Protein AF-Q9WZ66-F1 (afdb_monomer_lite)

Structure (mmCIF, N/CA/C/O backbone):
data_AF-Q9WZ66-F1
#
_entry.id   AF-Q9WZ66-F1
#
loop_
_atom_site.group_PDB
_atom_site.id
_atom_site.type_symbol
_atom_site.label_atom_id
_atom_site.label_alt_id
_atom_site.label_comp_id
_atom_site.label_asym_id
_atom_site.label_entity_id
_atom_site.label_seq_id
_atom_site.pdbx_PDB_ins_code
_atom_site.Cartn_x
_atom_site.Cartn_y
_atom_site.Cartn_z
_atom_site.occupancy
_atom_site.B_iso_or_equiv
_atom_site.auth_seq_id
_atom_site.auth_comp_id
_atom_site.auth_asym_id
_atom_site.auth_atom_id
_atom_site.pdbx_PDB_model_num
ATOM 1 N N . MET A 1 1 ? -23.294 -14.880 46.997 1.00 70.44 1 MET A N 1
ATOM 2 C CA . MET A 1 1 ? -24.008 -15.067 45.710 1.00 70.44 1 MET A CA 1
ATOM 3 C C . MET A 1 1 ? -24.438 -13.748 45.059 1.00 70.44 1 MET A C 1
ATOM 5 O O . MET A 1 1 ? -23.974 -13.485 43.963 1.00 70.44 1 MET A O 1
ATOM 9 N N . LYS A 1 2 ? -25.201 -12.861 45.722 1.00 85.69 2 LYS A N 1
ATOM 10 C CA . LYS A 1 2 ? -25.641 -11.563 45.144 1.00 85.69 2 LYS A CA 1
ATOM 11 C C . LYS A 1 2 ? -24.511 -10.689 44.562 1.00 85.69 2 LYS A C 1
ATOM 13 O O . LYS A 1 2 ? -24.629 -10.218 43.442 1.00 85.69 2 LYS A O 1
ATOM 18 N N . LYS A 1 3 ? -23.392 -10.526 45.283 1.00 89.31 3 LYS A N 1
ATOM 19 C CA . LYS A 1 3 ? -22.236 -9.738 44.807 1.00 89.31 3 LYS A CA 1
ATOM 20 C C . LYS A 1 3 ? -21.622 -10.298 43.516 1.00 89.31 3 LYS A C 1
ATOM 22 O O . LYS A 1 3 ? -21.247 -9.533 42.644 1.00 89.31 3 LYS A O 1
ATOM 27 N N . LEU A 1 4 ? -21.567 -11.624 43.381 1.00 94.56 4 LEU A N 1
ATOM 28 C CA . LEU A 1 4 ? -20.997 -12.295 42.210 1.00 94.56 4 LEU A CA 1
ATOM 29 C C . LEU A 1 4 ? -21.847 -12.048 40.956 1.00 94.56 4 LEU A C 1
ATOM 31 O O . LEU A 1 4 ? -21.304 -11.729 39.907 1.00 94.56 4 LEU A O 1
ATOM 35 N N . VAL A 1 5 ? -23.176 -12.091 41.096 1.00 95.44 5 VAL A N 1
ATOM 36 C CA . VAL A 1 5 ? -24.112 -11.738 40.014 1.00 95.44 5 VAL A CA 1
ATOM 37 C C . VAL A 1 5 ? -23.939 -10.277 39.592 1.00 95.44 5 VAL A C 1
ATOM 39 O O . VAL A 1 5 ? -23.880 -9.990 38.401 1.00 95.44 5 VAL A O 1
ATOM 42 N N . VAL A 1 6 ? -23.791 -9.362 40.559 1.00 96.12 6 VAL A N 1
ATOM 43 C CA . VAL A 1 6 ? -23.547 -7.938 40.275 1.00 96.12 6 VAL A CA 1
ATOM 44 C C . VAL A 1 6 ? -22.242 -7.745 39.501 1.00 96.12 6 VAL A C 1
ATOM 46 O O . VAL A 1 6 ? -22.250 -7.042 38.498 1.00 96.12 6 VAL A O 1
ATOM 49 N N . TYR A 1 7 ? -21.145 -8.396 39.903 1.00 96.56 7 TYR A N 1
ATOM 50 C CA . TYR A 1 7 ? -19.869 -8.292 39.186 1.00 96.56 7 TYR A CA 1
ATOM 51 C C . TYR A 1 7 ? -19.929 -8.861 37.764 1.00 96.56 7 TYR A C 1
ATOM 53 O O . TYR A 1 7 ? -19.389 -8.236 36.857 1.00 96.56 7 TYR A O 1
ATOM 61 N N . ILE A 1 8 ? -20.611 -9.991 37.540 1.00 97.19 8 ILE A N 1
ATOM 62 C CA . ILE A 1 8 ? -20.800 -10.545 36.186 1.00 97.19 8 ILE A CA 1
ATOM 63 C C . ILE A 1 8 ? -21.556 -9.552 35.299 1.00 97.19 8 ILE A C 1
ATOM 65 O O . ILE A 1 8 ? -21.134 -9.293 34.174 1.00 97.19 8 ILE A O 1
ATOM 69 N N . LEU A 1 9 ? -22.640 -8.963 35.814 1.00 96.75 9 LEU A N 1
ATOM 70 C CA . LEU A 1 9 ? -23.426 -7.975 35.076 1.00 96.75 9 LEU A CA 1
ATOM 71 C C . LEU A 1 9 ? -22.597 -6.722 34.753 1.00 96.75 9 LEU A C 1
ATOM 73 O O . LEU A 1 9 ? -22.691 -6.183 33.653 1.00 96.75 9 LEU A O 1
ATOM 77 N N . LEU A 1 10 ? -21.757 -6.289 35.698 1.00 97.00 10 LEU A N 1
ATOM 78 C CA . LEU A 1 10 ? -20.870 -5.138 35.533 1.00 97.00 10 LEU A CA 1
ATOM 79 C C . LEU A 1 10 ? -19.808 -5.387 34.457 1.00 97.00 10 LEU A C 1
ATOM 81 O O . LEU A 1 10 ? -19.599 -4.535 33.599 1.00 97.00 10 LEU A O 1
ATOM 85 N N . ILE A 1 11 ? -19.166 -6.558 34.479 1.00 96.69 11 ILE A N 1
ATOM 86 C CA . ILE A 1 11 ? -18.166 -6.950 33.477 1.00 96.69 11 ILE A CA 1
ATOM 87 C C . ILE A 1 11 ? -18.824 -7.070 32.102 1.00 96.69 11 ILE A C 1
ATOM 89 O O . ILE A 1 11 ? -18.289 -6.554 31.126 1.00 96.69 11 ILE A O 1
ATOM 93 N N . PHE A 1 12 ? -20.000 -7.695 32.018 1.00 97.44 12 PHE A N 1
ATOM 94 C CA . PHE A 1 12 ? -20.743 -7.802 30.765 1.00 97.44 12 PHE A CA 1
ATOM 95 C C . PHE A 1 12 ? -21.092 -6.420 30.197 1.00 97.44 12 PHE A C 1
ATOM 97 O O . PHE A 1 12 ? -20.804 -6.145 29.034 1.00 97.44 12 PHE A O 1
ATOM 104 N N . GLY A 1 13 ? -21.634 -5.526 31.029 1.00 96.81 13 GLY A N 1
ATOM 105 C CA . GLY A 1 13 ? -21.921 -4.146 30.638 1.00 96.81 13 GLY A CA 1
ATOM 106 C C . GLY A 1 13 ? -20.670 -3.408 30.159 1.00 96.81 13 GLY A C 1
ATOM 107 O O . GLY A 1 13 ? -20.704 -2.760 29.116 1.00 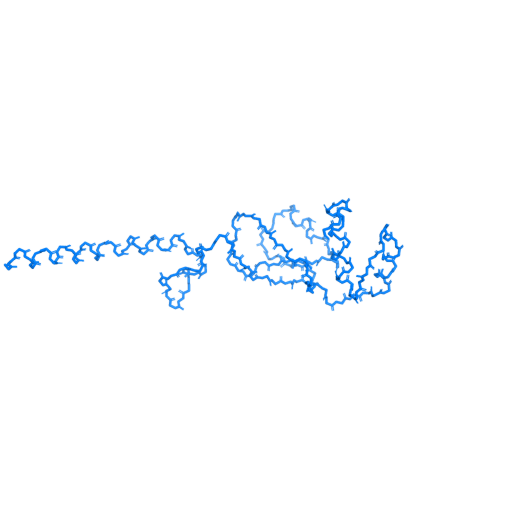96.81 13 GLY A O 1
ATOM 108 N N . ALA A 1 14 ? -19.547 -3.569 30.862 1.00 96.75 14 ALA A N 1
ATOM 109 C CA . ALA A 1 14 ? -18.272 -2.980 30.467 1.00 96.75 14 ALA A CA 1
ATOM 110 C C . ALA A 1 14 ? -17.777 -3.508 29.108 1.00 96.75 14 ALA A C 1
ATOM 112 O O . ALA A 1 14 ? -17.390 -2.714 28.254 1.00 96.75 14 ALA A O 1
ATOM 113 N N . VAL A 1 15 ? -17.835 -4.822 28.864 1.00 96.12 15 VAL A N 1
ATOM 114 C CA . VAL A 1 15 ? -17.433 -5.426 27.579 1.00 96.12 15 VAL A CA 1
ATOM 115 C C . VAL A 1 15 ? -18.315 -4.928 26.433 1.00 96.12 15 VAL A C 1
ATOM 117 O O . VAL A 1 15 ? -17.797 -4.555 25.381 1.00 96.12 15 VAL A O 1
ATOM 120 N N . VAL A 1 16 ? -19.633 -4.856 26.640 1.00 96.38 16 VAL A N 1
ATOM 121 C CA . VAL A 1 16 ? -20.573 -4.328 25.638 1.00 96.38 16 VAL A CA 1
ATOM 122 C C . VAL A 1 16 ? -20.281 -2.858 25.333 1.00 96.38 16 VAL A C 1
ATOM 124 O O . VAL A 1 16 ? -20.266 -2.473 24.164 1.00 96.38 16 VAL A O 1
ATOM 127 N N . MET A 1 17 ? -19.978 -2.046 26.351 1.00 96.38 17 MET A N 1
ATOM 128 C CA . MET A 1 17 ? -19.604 -0.641 26.158 1.00 96.38 17 MET A CA 1
ATOM 129 C C . MET A 1 17 ? -18.248 -0.459 25.466 1.00 96.38 17 MET A C 1
ATOM 131 O O . MET A 1 17 ? -18.071 0.521 24.745 1.00 96.38 17 MET A O 1
ATOM 135 N N . LEU A 1 18 ? -17.305 -1.392 25.629 1.00 96.62 18 LEU A N 1
ATOM 136 C CA . LEU A 1 18 ? -16.026 -1.382 24.908 1.00 96.62 18 LEU A CA 1
ATOM 137 C C . LEU A 1 18 ? -16.157 -1.817 23.443 1.00 96.62 18 LEU A C 1
ATOM 139 O O . LEU A 1 18 ? -15.327 -1.424 22.625 1.00 96.62 18 LEU A O 1
ATOM 143 N N . GLY A 1 19 ? -17.197 -2.577 23.094 1.00 92.38 19 GLY A N 1
ATOM 144 C CA . GLY A 1 19 ? -17.487 -3.024 21.728 1.00 92.38 19 GLY A CA 1
ATOM 145 C C . GLY A 1 19 ? -17.315 -1.944 20.644 1.00 92.38 19 GLY A C 1
ATOM 146 O O . GLY A 1 19 ? -16.511 -2.153 19.731 1.00 92.38 19 GLY A O 1
ATOM 147 N N . PRO A 1 20 ? -17.990 -0.778 20.725 1.00 92.38 20 PRO A N 1
ATOM 148 C CA . PRO A 1 20 ? -17.836 0.295 19.737 1.00 92.38 20 PRO A CA 1
ATOM 149 C C . PRO A 1 20 ? -16.413 0.869 19.662 1.00 92.38 20 PRO A C 1
ATOM 151 O O . PRO A 1 20 ? -15.961 1.214 18.573 1.00 92.38 20 PRO A O 1
ATOM 154 N N . PHE A 1 21 ? -15.675 0.925 20.776 1.00 94.25 21 PHE A N 1
ATOM 155 C CA . PHE A 1 21 ? -14.285 1.399 20.783 1.00 94.25 21 PHE A CA 1
ATOM 156 C C . PHE A 1 21 ? -13.336 0.403 20.117 1.00 94.25 21 PHE A C 1
ATOM 158 O O . PHE A 1 21 ? -12.485 0.797 19.320 1.00 94.25 21 PHE A O 1
ATOM 165 N N . ILE A 1 22 ? -13.507 -0.890 20.402 1.00 91.00 22 ILE A N 1
ATOM 166 C CA . ILE A 1 22 ? -12.740 -1.959 19.754 1.00 91.00 22 ILE A CA 1
ATOM 167 C C . ILE A 1 22 ? -13.023 -1.949 18.250 1.00 91.00 22 ILE A C 1
ATOM 169 O O . ILE A 1 22 ? -12.095 -2.020 17.446 1.00 91.00 22 ILE A O 1
ATOM 173 N N . TRP A 1 23 ? -14.291 -1.792 17.859 1.00 88.62 23 TRP A N 1
ATOM 174 C CA . TRP A 1 23 ? -14.663 -1.663 16.455 1.00 88.62 23 TRP A CA 1
ATOM 175 C C . TRP A 1 23 ? -14.006 -0.445 15.798 1.00 88.62 23 TRP A C 1
ATOM 177 O O . TRP A 1 23 ? -13.391 -0.599 14.744 1.00 88.62 23 TRP A O 1
ATOM 187 N N . MET A 1 24 ? -14.053 0.731 16.437 1.00 91.31 24 MET A N 1
ATOM 188 C CA . MET A 1 24 ? -13.392 1.942 15.936 1.00 91.31 24 MET A CA 1
ATOM 189 C C . MET A 1 24 ? -11.896 1.726 15.700 1.00 91.31 24 MET A C 1
ATOM 191 O O . MET A 1 24 ? -11.397 2.044 14.619 1.00 91.31 24 MET A O 1
ATOM 195 N N . LEU A 1 25 ? -11.197 1.138 16.672 1.00 89.75 25 LEU A N 1
ATOM 196 C CA . LEU A 1 25 ? -9.762 0.877 16.578 1.00 89.75 25 LEU A CA 1
ATOM 197 C C . LEU A 1 25 ? -9.432 -0.114 15.456 1.00 89.75 25 LEU A C 1
ATOM 199 O O . LEU A 1 25 ? -8.476 0.081 14.715 1.00 89.75 25 LEU A O 1
ATOM 203 N N . LEU A 1 26 ? -10.248 -1.151 15.266 1.00 87.00 26 LEU A N 1
ATOM 204 C CA . LEU A 1 26 ? -10.078 -2.074 14.142 1.00 87.00 26 LEU A CA 1
ATOM 205 C C . LEU A 1 26 ? -10.359 -1.394 12.797 1.00 87.00 26 LEU A C 1
ATOM 207 O O . LEU A 1 26 ? -9.663 -1.663 11.821 1.00 87.00 26 LEU A O 1
ATOM 211 N N . THR A 1 27 ? -11.361 -0.515 12.720 1.00 86.94 27 THR A N 1
ATOM 212 C CA . THR A 1 27 ? -11.689 0.205 11.480 1.00 86.94 27 THR A CA 1
ATOM 213 C C . THR A 1 27 ? -10.673 1.276 11.105 1.00 86.94 27 THR A C 1
ATOM 215 O O . THR A 1 27 ? -10.499 1.510 9.915 1.00 86.94 27 THR A O 1
ATOM 218 N N . SER A 1 28 ? -9.948 1.873 12.058 1.00 87.75 28 SER A N 1
ATOM 219 C CA . SER A 1 28 ? -8.908 2.860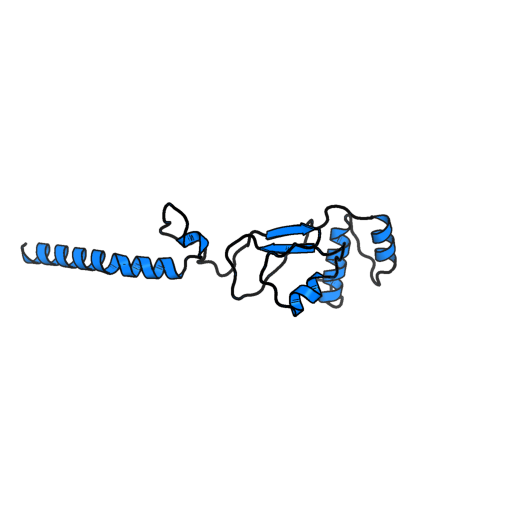 11.731 1.00 87.75 28 SER A CA 1
ATOM 220 C C . SER A 1 28 ? -7.713 2.258 10.989 1.00 87.75 28 SER A C 1
ATOM 222 O O . SER A 1 28 ? -6.988 2.985 10.318 1.00 87.75 28 SER A O 1
ATOM 224 N N . PHE A 1 29 ? -7.509 0.941 11.093 1.00 85.06 29 PHE A N 1
ATOM 225 C CA . PHE A 1 29 ? -6.483 0.207 10.343 1.00 85.06 29 PHE A CA 1
ATOM 226 C C . PHE A 1 29 ? -7.010 -0.441 9.052 1.00 85.06 29 PHE A C 1
ATOM 228 O O . PHE A 1 29 ? -6.247 -1.096 8.341 1.00 85.06 29 PHE A O 1
ATOM 235 N N . LYS A 1 30 ? -8.307 -0.329 8.745 1.00 86.44 30 LYS A N 1
ATOM 236 C CA . LYS A 1 30 ? -8.879 -0.860 7.498 1.00 86.44 30 LYS A CA 1
ATOM 237 C C . LYS A 1 30 ? -8.682 0.137 6.367 1.00 86.44 30 LYS A C 1
ATOM 239 O O . LYS A 1 30 ? -8.799 1.345 6.567 1.00 86.44 30 LYS A O 1
ATOM 244 N N . ALA A 1 31 ? -8.422 -0.371 5.168 1.00 85.69 31 ALA A N 1
ATOM 245 C CA . ALA A 1 31 ? -8.405 0.478 3.985 1.00 85.69 31 ALA A CA 1
ATOM 246 C C . ALA A 1 31 ? -9.838 0.881 3.568 1.00 85.69 31 ALA A C 1
ATOM 248 O O . ALA A 1 31 ? -10.799 0.197 3.936 1.00 85.69 31 ALA A O 1
ATOM 249 N N . PRO A 1 32 ? -10.020 1.976 2.804 1.00 85.25 32 PRO A N 1
ATOM 250 C CA . PRO A 1 32 ? -11.348 2.458 2.425 1.00 85.25 32 PRO A CA 1
ATOM 251 C C . PRO A 1 32 ? -12.220 1.408 1.728 1.00 85.25 32 PRO A C 1
ATOM 253 O O . PRO A 1 32 ? -13.421 1.342 2.005 1.00 85.25 32 PRO A O 1
ATOM 256 N N . SER A 1 33 ? -11.651 0.570 0.856 1.00 84.38 33 SER A N 1
ATOM 257 C CA . SER A 1 33 ? -12.391 -0.527 0.220 1.00 84.38 33 SER A CA 1
ATOM 258 C C . SER A 1 33 ? -12.848 -1.591 1.225 1.00 84.38 33 SER A C 1
ATOM 260 O O . SER A 1 33 ? -13.966 -2.095 1.125 1.00 84.38 33 SER A O 1
ATOM 262 N N . GLU A 1 34 ? -12.041 -1.884 2.251 1.00 86.25 34 GLU A N 1
ATOM 263 C CA . GLU A 1 34 ? -12.364 -2.869 3.288 1.00 86.25 34 GLU A CA 1
ATOM 264 C C . GLU A 1 34 ? -13.455 -2.395 4.251 1.00 86.25 34 GLU A C 1
ATOM 266 O O . GLU A 1 34 ? -14.137 -3.224 4.854 1.00 86.25 34 GLU A O 1
ATOM 271 N N . VAL A 1 35 ? -13.606 -1.082 4.435 1.00 87.06 35 VAL A N 1
ATOM 272 C CA . VAL A 1 35 ? -14.697 -0.506 5.238 1.00 87.06 35 VAL A CA 1
ATOM 273 C C . VAL A 1 35 ? -16.016 -0.540 4.464 1.00 87.06 35 VAL A C 1
ATOM 275 O O . VAL A 1 35 ? -17.073 -0.729 5.060 1.00 87.06 35 VAL A O 1
ATOM 278 N N . GLN A 1 36 ? -15.954 -0.389 3.140 1.00 87.75 36 GLN A N 1
ATOM 279 C CA . GLN A 1 36 ? -17.123 -0.362 2.255 1.00 87.75 36 GLN A CA 1
ATOM 280 C C . GLN A 1 36 ? -17.595 -1.754 1.811 1.00 87.75 36 GLN A C 1
ATOM 282 O O . GLN A 1 36 ? -18.675 -1.877 1.235 1.00 87.75 36 GLN A O 1
ATOM 287 N N . GLN A 1 37 ? -16.812 -2.807 2.060 1.00 86.69 37 GLN A N 1
ATOM 288 C CA . GLN A 1 37 ? -17.195 -4.167 1.69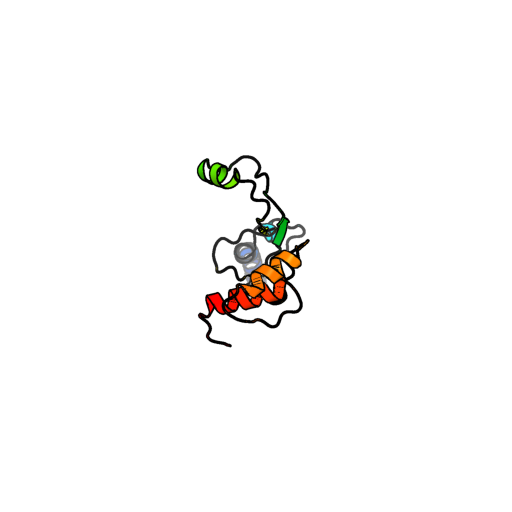3 1.00 86.69 37 GLN A CA 1
ATOM 289 C C . GLN A 1 37 ? -18.342 -4.688 2.577 1.00 86.69 37 GLN A C 1
ATOM 291 O O . GLN A 1 37 ? -18.336 -4.534 3.801 1.00 86.69 37 GLN A O 1
ATOM 296 N N . TRP A 1 38 ? -19.309 -5.357 1.948 1.00 85.94 38 TRP A N 1
ATOM 297 C CA . TRP A 1 38 ? -20.361 -6.100 2.634 1.00 85.94 38 TRP A CA 1
ATOM 298 C C . TRP A 1 38 ? -20.228 -7.593 2.308 1.00 85.94 38 TRP A C 1
ATOM 300 O O . TRP A 1 38 ? -20.142 -7.936 1.126 1.00 85.94 38 TRP A O 1
ATOM 310 N N . PRO A 1 39 ? -20.238 -8.496 3.303 1.00 88.19 39 PRO A N 1
ATOM 311 C CA . PRO A 1 39 ? -20.419 -8.258 4.739 1.00 88.19 39 PRO A CA 1
ATOM 312 C C . PRO A 1 39 ? -19.196 -7.602 5.415 1.00 88.19 39 PRO A C 1
ATOM 314 O O . PRO A 1 39 ? -18.073 -7.746 4.926 1.00 88.19 39 PRO A O 1
ATOM 317 N N . PRO A 1 40 ? -19.388 -6.900 6.548 1.00 82.56 40 PRO A N 1
ATOM 318 C CA . PRO A 1 40 ? -18.299 -6.230 7.245 1.00 82.56 40 PRO A CA 1
ATOM 319 C C . PRO A 1 40 ? -17.312 -7.257 7.814 1.00 82.56 40 PRO A C 1
ATOM 321 O O . PRO A 1 40 ? -17.673 -8.116 8.618 1.00 82.56 40 PRO A O 1
ATOM 324 N N . SER A 1 41 ? -16.042 -7.152 7.421 1.00 83.81 41 SER A N 1
ATOM 325 C CA . SER A 1 41 ? -14.971 -7.980 7.988 1.00 83.81 41 SER A CA 1
ATOM 326 C C . SER A 1 41 ? -14.601 -7.502 9.394 1.00 83.81 41 SER A C 1
ATOM 328 O O . SER A 1 41 ? -14.488 -6.297 9.624 1.00 83.81 41 SER A O 1
ATOM 330 N N . PHE A 1 42 ? -14.343 -8.422 10.328 1.00 80.94 42 PHE A N 1
ATOM 331 C CA . PHE A 1 42 ? -13.827 -8.102 11.669 1.00 80.94 42 PHE A CA 1
ATOM 332 C C . PHE A 1 42 ? -12.295 -7.966 11.727 1.00 80.94 42 PHE A C 1
ATOM 334 O O . PHE A 1 42 ? -11.778 -7.398 12.683 1.00 80.94 42 PHE A O 1
ATOM 341 N N . TYR A 1 43 ? -11.572 -8.415 10.699 1.00 80.38 43 TYR A N 1
ATOM 342 C CA . TYR A 1 43 ? -10.110 -8.317 10.584 1.00 80.38 43 TYR A CA 1
ATOM 343 C C . TYR A 1 43 ? -9.702 -7.469 9.365 1.00 80.38 43 TYR A C 1
ATOM 345 O O . TYR A 1 43 ? -10.493 -7.302 8.434 1.00 80.38 43 TYR A O 1
ATOM 353 N N . THR A 1 44 ? -8.486 -6.910 9.375 1.00 80.62 44 THR A N 1
ATOM 354 C CA . THR A 1 44 ? -7.918 -6.111 8.267 1.00 80.62 44 THR A CA 1
ATOM 355 C C . THR A 1 44 ? -6.764 -6.855 7.607 1.00 80.62 44 THR A C 1
ATOM 357 O O . THR A 1 44 ? -5.969 -7.510 8.286 1.00 80.62 44 THR A O 1
ATOM 360 N N . LYS A 1 45 ? -6.657 -6.748 6.282 1.00 74.44 45 LYS A N 1
ATOM 361 C CA . LYS A 1 45 ? -5.503 -7.236 5.513 1.00 74.44 45 LYS A CA 1
ATOM 362 C C . LYS A 1 45 ? -4.333 -6.247 5.545 1.00 74.44 45 LYS A C 1
ATOM 364 O O . LYS A 1 45 ? -3.223 -6.603 5.164 1.00 74.44 45 LYS A O 1
ATOM 369 N N . ASN A 1 46 ? -4.560 -5.022 6.022 1.00 74.62 46 ASN A N 1
ATOM 370 C CA . ASN A 1 46 ? -3.603 -3.915 5.974 1.00 74.62 46 ASN A CA 1
ATOM 371 C C . ASN A 1 46 ? -2.696 -3.799 7.214 1.00 74.62 46 ASN A C 1
ATOM 373 O O . ASN A 1 46 ? -2.000 -2.802 7.360 1.00 74.62 46 ASN A O 1
ATOM 377 N N . PHE A 1 47 ? -2.642 -4.809 8.092 1.00 72.38 47 PHE A N 1
ATOM 378 C CA . PHE A 1 47 ? -1.661 -4.831 9.193 1.00 72.38 47 PHE A CA 1
ATOM 379 C C . PHE A 1 47 ? -0.201 -5.004 8.723 1.00 72.38 47 PHE A C 1
ATOM 381 O O . PHE A 1 47 ? 0.717 -4.921 9.536 1.00 72.38 47 PHE A O 1
ATOM 388 N N . ALA A 1 48 ? 0.033 -5.270 7.436 1.00 70.06 48 ALA A N 1
ATOM 389 C CA . ALA A 1 48 ? 1.361 -5.529 6.899 1.00 70.06 48 ALA A CA 1
ATOM 390 C C . ALA A 1 48 ? 2.167 -4.237 6.650 1.00 70.06 48 ALA A C 1
ATOM 392 O O . ALA A 1 48 ? 1.638 -3.236 6.175 1.00 70.06 48 ALA A O 1
ATOM 393 N N . PHE A 1 49 ? 3.480 -4.287 6.914 1.00 75.38 49 PHE A N 1
ATOM 394 C CA . PHE A 1 49 ? 4.427 -3.201 6.608 1.00 75.38 49 PHE A CA 1
ATOM 395 C C . PHE A 1 49 ? 4.631 -2.975 5.101 1.00 75.38 49 PHE A C 1
ATOM 397 O O . PHE A 1 49 ? 5.066 -1.901 4.687 1.00 75.38 49 PHE A O 1
ATOM 404 N N . SER A 1 50 ? 4.321 -3.981 4.286 1.00 79.06 50 SER A N 1
ATOM 405 C CA . SER A 1 50 ? 4.330 -3.927 2.828 1.00 79.06 50 SER A CA 1
ATOM 406 C C . SER A 1 50 ? 3.064 -4.579 2.282 1.00 79.06 50 SER A C 1
ATOM 408 O O . SER A 1 50 ? 2.511 -5.500 2.885 1.00 79.06 50 SER A O 1
ATOM 410 N N . ARG A 1 51 ? 2.589 -4.089 1.136 1.00 79.19 51 ARG A N 1
ATOM 411 C CA . ARG A 1 51 ? 1.389 -4.598 0.473 1.00 79.19 51 ARG A CA 1
ATOM 412 C C . ARG A 1 51 ? 1.607 -4.623 -1.029 1.00 79.19 51 ARG A C 1
ATOM 414 O O . ARG A 1 51 ? 1.993 -3.606 -1.604 1.00 79.19 51 ARG A O 1
ATOM 421 N N . ASP A 1 52 ? 1.293 -5.753 -1.646 1.00 82.44 52 ASP A N 1
ATOM 422 C CA . ASP A 1 52 ? 1.214 -5.846 -3.096 1.00 82.44 52 ASP A CA 1
ATOM 423 C C . ASP A 1 52 ? -0.080 -5.208 -3.574 1.00 82.44 52 ASP A C 1
ATOM 425 O O . ASP A 1 52 ? -1.158 -5.455 -3.030 1.00 82.44 52 ASP A O 1
ATOM 429 N N . VAL A 1 53 ? 0.038 -4.355 -4.584 1.00 81.62 53 VAL A N 1
ATOM 430 C CA . VAL A 1 53 ? -1.083 -3.572 -5.080 1.00 81.62 53 VAL A CA 1
ATOM 431 C C . VAL A 1 53 ? -1.453 -4.056 -6.465 1.00 81.62 53 VAL A C 1
ATOM 433 O O . VAL A 1 53 ? -0.586 -4.227 -7.329 1.00 81.62 53 VAL A O 1
ATOM 436 N N . LYS A 1 54 ? -2.750 -4.262 -6.704 1.00 83.94 54 LYS A N 1
ATOM 437 C CA . LYS A 1 54 ? -3.204 -4.653 -8.035 1.00 83.94 54 LYS A CA 1
ATOM 438 C C . LYS A 1 54 ? -2.990 -3.498 -9.008 1.00 83.94 54 LYS A C 1
ATOM 440 O O . LYS A 1 54 ? -3.580 -2.429 -8.869 1.00 83.94 54 LYS A O 1
ATOM 445 N N . VAL A 1 55 ? -2.179 -3.734 -10.031 1.00 81.38 55 VAL A N 1
ATOM 446 C CA . VAL A 1 55 ? -1.938 -2.772 -11.107 1.00 81.38 55 VAL A CA 1
ATOM 447 C C . VAL A 1 55 ? -2.525 -3.268 -12.418 1.00 81.38 55 VAL A C 1
ATOM 449 O O . VAL A 1 55 ? -2.554 -4.464 -12.704 1.00 81.38 55 VAL A O 1
ATOM 452 N N . ILE A 1 56 ? -3.008 -2.328 -13.217 1.00 80.62 56 ILE A N 1
ATOM 453 C CA . ILE A 1 56 ? -3.438 -2.548 -14.589 1.00 80.62 56 ILE A CA 1
ATOM 454 C C . ILE A 1 56 ? -2.472 -1.782 -15.480 1.00 80.62 56 ILE A C 1
ATOM 456 O O . ILE A 1 56 ? -2.305 -0.568 -15.340 1.00 80.62 56 ILE A O 1
ATOM 460 N N . LEU A 1 57 ? -1.853 -2.511 -16.402 1.00 74.38 57 LEU A N 1
ATOM 461 C CA . LEU A 1 57 ? -1.040 -1.936 -17.459 1.00 74.38 57 LEU A CA 1
ATOM 462 C C . LEU A 1 57 ? -1.971 -1.490 -18.581 1.00 74.38 57 LEU A C 1
ATOM 464 O O . LEU A 1 57 ? -2.760 -2.291 -19.088 1.00 74.38 57 LEU A O 1
ATOM 468 N N . LYS A 1 58 ? -1.903 -0.214 -18.954 1.00 69.81 58 LYS A N 1
ATOM 469 C CA . LYS A 1 58 ? -2.590 0.288 -20.144 1.00 69.81 58 LYS A CA 1
ATOM 470 C C . LYS A 1 58 ? -1.539 0.773 -21.144 1.00 69.81 58 LYS A C 1
ATOM 472 O O . LYS A 1 58 ? -0.821 1.723 -20.820 1.00 69.81 58 LYS A O 1
ATOM 477 N N . PRO A 1 59 ? -1.408 0.123 -22.315 1.00 59.41 59 PRO A N 1
ATOM 478 C CA . PRO A 1 59 ? -0.617 0.669 -23.408 1.00 59.41 59 PRO A CA 1
ATOM 479 C C . PRO A 1 59 ? -1.332 1.909 -23.963 1.00 59.41 59 PRO A C 1
ATOM 481 O O . PRO A 1 59 ? -2.513 1.845 -24.311 1.00 59.41 59 PRO A O 1
ATOM 484 N N . GLY A 1 60 ? -0.629 3.042 -24.009 1.00 59.25 60 GLY A N 1
ATOM 485 C CA . GLY A 1 60 ? -1.159 4.305 -24.526 1.00 59.25 60 GLY A CA 1
ATOM 486 C C . GLY A 1 60 ? -1.918 5.174 -23.512 1.00 59.25 60 GLY A C 1
ATOM 487 O O . GLY A 1 60 ? -2.269 4.765 -22.402 1.00 59.25 60 GLY A O 1
ATOM 488 N N . VAL A 1 61 ? -2.138 6.431 -23.910 1.00 54.88 61 VAL A N 1
ATOM 489 C CA . VAL A 1 61 ? -2.671 7.517 -23.072 1.00 54.88 61 VAL A CA 1
ATOM 490 C C . VAL A 1 61 ? -4.057 7.181 -22.516 1.00 54.88 61 VAL A C 1
ATOM 492 O O . VAL A 1 61 ? -5.018 6.962 -23.257 1.00 54.88 61 VAL A O 1
ATOM 495 N N . GLN A 1 62 ? -4.198 7.231 -21.189 1.00 52.16 62 GLN A N 1
ATOM 496 C CA . GLN A 1 62 ? -5.516 7.324 -20.570 1.00 52.16 62 GLN A CA 1
ATOM 497 C C . GLN A 1 62 ? -6.150 8.663 -20.932 1.00 52.16 62 GLN A C 1
ATOM 499 O O . GLN A 1 62 ? -5.635 9.722 -20.581 1.00 52.16 62 GLN A O 1
ATOM 504 N N . ARG A 1 63 ? -7.324 8.629 -21.566 1.00 51.94 63 ARG A N 1
ATOM 505 C CA . ARG A 1 63 ? -8.228 9.780 -21.544 1.00 51.94 63 ARG A CA 1
ATOM 506 C C . ARG A 1 63 ? -8.675 9.979 -20.096 1.00 51.94 63 ARG A C 1
ATOM 508 O O . ARG A 1 63 ? -9.577 9.289 -19.629 1.00 51.94 63 ARG A O 1
ATOM 515 N N . VAL A 1 64 ? -8.010 10.874 -19.371 1.00 49.62 64 VAL A N 1
ATOM 516 C CA . VAL A 1 64 ? -8.411 11.233 -18.009 1.00 49.62 64 VAL A CA 1
ATOM 517 C C . VAL A 1 64 ? -9.715 12.023 -18.101 1.00 49.62 64 VAL A C 1
ATOM 519 O O . VAL A 1 64 ? -9.785 13.074 -18.740 1.00 49.62 64 VAL A O 1
ATOM 522 N N . ALA A 1 65 ? -10.775 11.486 -17.500 1.00 50.38 65 ALA A N 1
ATOM 523 C CA . ALA A 1 65 ? -12.051 12.174 -17.399 1.00 50.38 65 ALA A CA 1
ATOM 524 C C . ALA A 1 65 ? -11.923 13.366 -16.435 1.00 50.38 65 ALA A C 1
ATOM 526 O O . ALA A 1 65 ? -11.411 13.215 -15.333 1.00 50.38 65 ALA A O 1
ATOM 527 N N . LYS A 1 66 ? -12.381 14.536 -16.903 1.00 47.53 66 LYS A N 1
ATOM 528 C CA . LYS A 1 66 ? -12.738 15.775 -16.180 1.00 47.53 66 LYS A CA 1
ATOM 529 C C . LYS A 1 66 ? -12.125 15.950 -14.772 1.00 47.53 66 LYS A C 1
ATOM 531 O O . LYS A 1 66 ? -12.596 15.357 -13.810 1.00 47.53 66 LYS A O 1
ATOM 536 N N . GLY A 1 67 ? -11.158 16.866 -14.650 1.00 58.25 67 GLY A N 1
ATOM 537 C CA . GLY A 1 67 ? -10.595 17.292 -13.355 1.00 58.25 67 GLY A CA 1
ATOM 538 C C . GLY A 1 67 ? -9.089 17.577 -13.342 1.00 58.25 67 GLY A C 1
ATOM 539 O O . GLY A 1 67 ? -8.557 17.942 -12.302 1.00 58.25 67 GLY A O 1
ATOM 540 N N . VAL A 1 68 ? -8.398 17.416 -14.472 1.00 64.06 68 VAL A N 1
ATOM 541 C CA . VAL A 1 68 ? -6.941 17.595 -14.563 1.00 64.06 68 VAL A CA 1
ATOM 542 C C . VAL A 1 68 ? -6.556 19.077 -14.580 1.00 64.06 68 VAL A C 1
ATOM 544 O O . VAL A 1 68 ? -7.214 19.886 -15.241 1.00 64.06 68 VAL A O 1
ATOM 547 N N . SER A 1 69 ? -5.477 19.438 -13.883 1.00 67.44 69 SER A N 1
ATOM 548 C CA . SER A 1 69 ? -4.930 20.799 -13.933 1.00 67.44 69 SER A CA 1
ATOM 549 C C . SER A 1 69 ? -4.390 21.125 -15.334 1.00 67.44 69 SER A C 1
ATOM 551 O O . SER A 1 69 ? -3.994 20.232 -16.080 1.00 67.44 69 SER A O 1
ATOM 553 N N . LEU A 1 70 ? -4.321 22.410 -15.711 1.00 63.81 70 LEU A N 1
ATOM 554 C CA . LEU A 1 70 ? -3.809 22.832 -17.030 1.00 63.81 70 LEU A CA 1
ATOM 555 C C . LEU A 1 70 ? -2.385 22.319 -17.315 1.00 63.81 70 LEU A C 1
ATOM 557 O O . LEU A 1 70 ? -2.053 22.036 -18.462 1.00 63.81 70 LEU A O 1
ATOM 561 N N . ARG A 1 71 ? -1.559 22.159 -16.274 1.00 58.03 71 ARG A N 1
ATOM 562 C CA . ARG A 1 71 ? -0.187 21.642 -16.374 1.00 58.03 71 ARG A CA 1
ATOM 563 C C . ARG A 1 71 ? -0.155 20.147 -16.690 1.00 58.03 71 ARG A C 1
ATOM 565 O O . ARG A 1 71 ? 0.632 19.719 -17.528 1.00 58.03 71 ARG A O 1
ATOM 572 N N . GLU A 1 72 ? -1.030 19.370 -16.060 1.00 58.38 72 GLU A N 1
ATOM 573 C CA . GLU A 1 72 ? -1.191 17.943 -16.357 1.00 58.38 72 GLU A CA 1
ATOM 574 C C . GLU A 1 72 ? -1.849 17.744 -17.723 1.00 58.38 72 GLU A C 1
ATOM 576 O O . GLU A 1 72 ? -1.398 16.912 -18.499 1.00 58.38 72 GLU A O 1
ATOM 581 N N . ALA A 1 73 ? -2.838 18.568 -18.080 1.00 62.38 73 ALA A N 1
ATOM 582 C CA . ALA A 1 73 ? -3.440 18.565 -19.412 1.00 62.38 73 ALA A CA 1
ATOM 583 C C . ALA A 1 73 ? -2.413 18.866 -20.520 1.00 62.38 73 ALA A C 1
ATOM 585 O O . ALA A 1 73 ? -2.512 18.305 -21.610 1.00 62.38 73 ALA A O 1
ATOM 586 N N . TYR A 1 74 ? -1.413 19.713 -20.245 1.00 57.44 74 TYR A N 1
ATOM 587 C CA . TYR A 1 74 ? -0.325 19.999 -21.182 1.00 57.44 74 TYR A CA 1
ATOM 588 C C . TYR A 1 74 ? 0.654 18.822 -21.316 1.00 57.44 74 TYR A C 1
ATOM 590 O O . TYR A 1 74 ? 1.061 18.501 -22.428 1.00 57.44 74 TYR A O 1
ATOM 598 N N . ALA A 1 75 ? 0.972 18.130 -20.215 1.00 55.97 75 ALA A N 1
ATOM 599 C CA . ALA A 1 75 ? 1.784 16.908 -20.241 1.00 55.97 75 ALA A CA 1
ATOM 600 C C . ALA A 1 75 ? 1.061 15.726 -20.921 1.00 55.97 75 ALA A C 1
ATOM 602 O O . ALA A 1 75 ? 1.696 14.894 -21.557 1.00 55.97 75 ALA A O 1
ATOM 603 N N . LEU A 1 76 ? -0.273 15.677 -20.836 1.00 56.84 76 LEU A N 1
ATOM 604 C CA . LEU A 1 76 ? -1.123 14.640 -21.435 1.00 56.84 76 LEU A CA 1
ATOM 605 C C . LEU A 1 76 ? -1.406 14.845 -22.933 1.00 56.84 76 LEU A C 1
ATOM 607 O O . LEU A 1 76 ? -1.958 13.951 -23.574 1.00 56.84 76 LEU A O 1
ATOM 611 N N . LYS A 1 77 ? -1.082 16.016 -23.504 1.00 53.59 77 LYS A N 1
ATOM 612 C CA . LYS A 1 77 ? -1.374 16.326 -24.915 1.00 53.59 77 LYS A CA 1
ATOM 613 C C . LYS A 1 77 ? -0.368 15.708 -25.893 1.00 53.59 77 LYS A C 1
ATOM 615 O O . LYS A 1 77 ? -0.648 15.663 -27.090 1.00 53.59 77 LYS A O 1
ATOM 620 N N . THR A 1 78 ? 0.761 15.201 -25.407 1.00 52.97 78 THR A N 1
ATOM 621 C CA . THR A 1 78 ? 1.674 14.396 -26.221 1.00 52.97 78 THR A CA 1
ATOM 622 C C . THR A 1 78 ? 1.180 12.957 -26.181 1.00 52.97 78 THR A C 1
ATOM 624 O O . THR A 1 78 ? 1.384 12.239 -25.206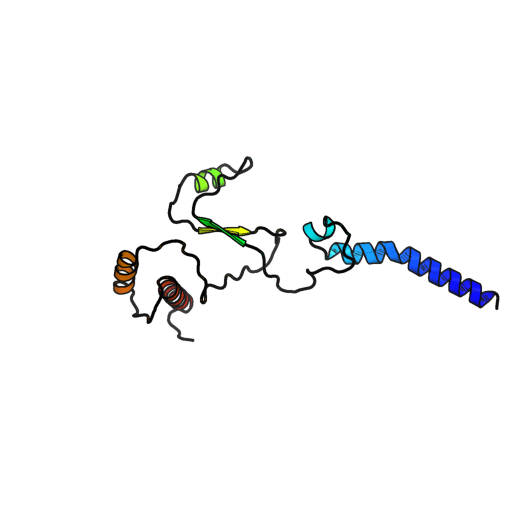 1.00 52.97 78 THR A O 1
ATOM 627 N N . ALA A 1 79 ? 0.470 12.544 -27.229 1.00 53.34 79 ALA A N 1
ATOM 628 C CA . ALA A 1 79 ? 0.157 11.144 -27.470 1.00 53.34 79 ALA A CA 1
ATOM 629 C C . ALA A 1 79 ? 1.461 10.398 -27.786 1.00 53.34 79 ALA A C 1
ATOM 631 O O . ALA A 1 79 ? 1.801 10.186 -28.943 1.00 53.34 79 ALA A O 1
ATOM 632 N N . GLU A 1 80 ? 2.244 10.075 -26.759 1.00 57.03 80 GLU A N 1
ATOM 633 C CA . GLU A 1 80 ? 3.419 9.231 -26.931 1.00 57.03 80 GLU A CA 1
ATOM 634 C C . GLU A 1 80 ? 2.953 7.784 -27.079 1.00 57.03 80 GLU A C 1
ATOM 636 O O . GLU A 1 80 ? 2.393 7.181 -26.161 1.00 57.03 80 GLU A O 1
ATOM 641 N N . GLU A 1 81 ? 3.192 7.222 -28.261 1.00 57.41 81 GLU A N 1
ATOM 642 C CA . GLU A 1 81 ? 2.824 5.849 -28.622 1.00 57.41 81 GLU A CA 1
ATOM 643 C C . GLU A 1 81 ? 3.617 4.790 -27.826 1.00 57.41 81 GLU A C 1
ATOM 645 O O . GLU A 1 81 ? 3.245 3.621 -27.813 1.00 57.41 81 GLU A O 1
ATOM 650 N N . ASN A 1 82 ? 4.653 5.207 -27.086 1.00 64.50 82 ASN A N 1
ATOM 651 C CA . ASN A 1 82 ? 5.580 4.343 -26.349 1.00 64.50 82 ASN A CA 1
ATOM 652 C C . ASN A 1 82 ? 5.524 4.522 -24.816 1.00 64.50 82 ASN A C 1
ATOM 654 O O . ASN A 1 82 ? 6.497 4.222 -24.125 1.00 64.50 82 ASN A O 1
ATOM 658 N N . LEU A 1 83 ? 4.409 5.014 -24.262 1.00 66.50 83 LEU A N 1
ATOM 659 C CA . LEU A 1 83 ? 4.228 5.119 -22.808 1.00 66.50 83 LEU A CA 1
ATOM 660 C C . LEU A 1 83 ? 3.503 3.899 -22.225 1.00 66.50 83 LEU A C 1
ATOM 662 O O . LEU A 1 83 ? 2.357 3.598 -22.575 1.00 66.50 83 LEU A O 1
ATOM 666 N N . LEU A 1 84 ? 4.147 3.249 -21.251 1.00 69.50 84 LEU A N 1
ATOM 667 C CA . LEU A 1 84 ? 3.518 2.254 -20.385 1.00 69.50 84 LEU A CA 1
ATOM 668 C C . LEU A 1 84 ? 2.928 2.954 -19.157 1.00 69.50 84 LEU A C 1
ATOM 670 O O . LEU A 1 84 ? 3.648 3.319 -18.227 1.00 69.50 84 LEU A O 1
ATOM 674 N N . THR A 1 85 ? 1.605 3.125 -19.132 1.00 74.25 85 THR A N 1
ATOM 675 C CA . THR A 1 85 ? 0.928 3.685 -17.957 1.00 74.25 85 THR A CA 1
ATOM 676 C C . THR A 1 85 ? 0.576 2.569 -16.981 1.00 74.25 85 THR A C 1
ATOM 678 O O . THR A 1 85 ? -0.261 1.709 -17.273 1.00 74.25 85 THR A O 1
ATOM 681 N N . ILE A 1 86 ? 1.185 2.607 -15.796 1.00 74.69 86 ILE A N 1
ATOM 682 C CA . ILE A 1 86 ? 0.837 1.728 -14.679 1.00 74.69 86 ILE A CA 1
ATOM 683 C C . ILE A 1 86 ? -0.246 2.424 -13.867 1.00 74.69 86 ILE A C 1
ATOM 685 O O . ILE A 1 86 ? -0.011 3.462 -13.251 1.00 74.69 86 ILE A O 1
ATOM 689 N N . THR A 1 87 ? -1.453 1.870 -13.872 1.00 79.62 87 THR A N 1
ATOM 690 C CA . THR A 1 87 ? -2.544 2.383 -13.043 1.00 79.62 87 THR A CA 1
ATOM 691 C C . THR A 1 87 ? -2.843 1.424 -11.926 1.00 79.62 87 THR A C 1
ATOM 693 O O . THR A 1 87 ? -3.122 0.248 -12.139 1.00 79.62 87 THR A O 1
ATOM 696 N N . VAL A 1 88 ? -2.798 1.963 -10.722 1.00 80.62 88 VAL A N 1
ATOM 697 C CA . VAL A 1 88 ? -3.158 1.259 -9.506 1.00 80.62 88 VAL A CA 1
ATOM 698 C C . VAL A 1 88 ? -4.672 1.080 -9.501 1.00 80.62 88 VAL A C 1
ATOM 700 O O . VAL A 1 88 ? -5.412 2.058 -9.551 1.00 80.62 88 VAL A O 1
ATOM 703 N N . ASN A 1 89 ? -5.127 -0.168 -9.495 1.00 83.50 89 ASN A N 1
ATOM 704 C CA . ASN A 1 89 ? -6.538 -0.533 -9.418 1.00 83.50 89 ASN A CA 1
ATOM 705 C C . ASN A 1 89 ? -6.826 -1.184 -8.066 1.00 83.50 89 ASN A C 1
ATOM 707 O O . ASN A 1 89 ? -7.179 -2.363 -7.984 1.00 83.50 89 ASN A O 1
ATOM 711 N N . ASP A 1 90 ? -6.585 -0.409 -7.019 1.00 81.56 90 ASP A N 1
ATOM 712 C CA . ASP A 1 90 ? -6.662 -0.820 -5.626 1.00 81.56 90 ASP A CA 1
ATOM 713 C C . ASP A 1 90 ? -6.821 0.426 -4.740 1.00 81.56 90 ASP A C 1
ATOM 715 O O . ASP A 1 90 ? -6.837 1.554 -5.246 1.00 81.56 90 ASP A O 1
ATOM 719 N N . ASP A 1 91 ? -6.897 0.237 -3.424 1.00 82.19 91 ASP A N 1
ATOM 720 C CA . ASP A 1 91 ? -6.938 1.342 -2.469 1.00 82.19 91 ASP A CA 1
ATOM 721 C C . ASP A 1 91 ? -5.738 2.288 -2.634 1.00 82.19 91 ASP A C 1
ATOM 723 O O . ASP A 1 91 ? -4.594 1.817 -2.736 1.00 82.19 91 ASP A O 1
ATOM 727 N N . PRO A 1 92 ? -5.965 3.615 -2.587 1.00 73.00 92 PRO A N 1
ATOM 728 C CA . PRO A 1 92 ? -4.903 4.595 -2.742 1.00 73.00 92 PRO A CA 1
ATOM 729 C C . PRO A 1 92 ? -3.873 4.456 -1.620 1.00 73.00 92 PRO A C 1
ATOM 731 O O . PRO A 1 92 ? -4.211 4.373 -0.440 1.00 73.00 92 PRO A O 1
ATOM 734 N N . PHE A 1 93 ? -2.594 4.476 -1.986 1.00 75.00 93 PHE A N 1
ATOM 735 C CA . PHE A 1 93 ? -1.502 4.613 -1.029 1.00 75.00 93 PHE A CA 1
ATOM 736 C C . PHE A 1 93 ? -1.120 6.088 -0.909 1.00 75.00 93 PHE A C 1
ATOM 738 O O . PHE A 1 93 ? -0.902 6.778 -1.902 1.00 75.00 93 PHE A O 1
ATOM 745 N N . HIS A 1 94 ? -1.037 6.587 0.323 1.00 70.25 94 HIS A N 1
ATOM 746 C CA . HIS A 1 94 ? -0.725 7.996 0.572 1.00 70.25 94 HIS A CA 1
ATOM 747 C C . HIS A 1 94 ? 0.772 8.253 0.797 1.00 70.25 94 HIS A C 1
ATOM 749 O O . HIS A 1 94 ? 1.214 9.391 0.649 1.00 70.25 94 HIS A O 1
ATOM 755 N N . ARG A 1 95 ? 1.553 7.227 1.180 1.00 73.56 95 ARG A N 1
ATOM 756 C CA . ARG A 1 95 ? 2.994 7.311 1.492 1.00 73.56 95 ARG A CA 1
ATOM 757 C C . ARG A 1 95 ? 3.687 5.961 1.293 1.00 73.56 95 ARG A C 1
ATOM 759 O O . ARG A 1 95 ? 3.040 4.925 1.410 1.00 73.56 95 ARG A O 1
ATOM 766 N N . GLY A 1 96 ? 5.000 5.988 1.063 1.00 80.25 96 GLY A N 1
ATOM 767 C CA . GLY A 1 96 ? 5.854 4.799 1.009 1.00 80.25 96 GLY A CA 1
ATOM 768 C C . GLY A 1 96 ? 6.807 4.800 -0.183 1.00 80.25 96 GLY A C 1
ATOM 769 O O . GLY A 1 96 ? 6.889 5.772 -0.933 1.00 80.25 96 GLY A O 1
ATOM 770 N N . THR A 1 97 ? 7.523 3.693 -0.352 1.00 81.00 97 THR A N 1
ATOM 771 C CA . THR A 1 97 ? 8.349 3.430 -1.533 1.00 81.00 97 THR A CA 1
ATOM 772 C C . THR A 1 97 ? 7.616 2.435 -2.420 1.00 81.00 97 THR A C 1
ATOM 774 O O . THR A 1 97 ? 7.239 1.360 -1.963 1.00 81.00 97 THR A O 1
ATOM 777 N N . MET A 1 98 ? 7.414 2.788 -3.689 1.00 78.75 98 MET A N 1
ATOM 778 C CA . MET A 1 98 ? 6.922 1.844 -4.686 1.00 78.75 98 MET A CA 1
ATOM 779 C C . MET A 1 98 ? 8.109 1.051 -5.227 1.00 78.75 98 MET A C 1
ATOM 781 O O . MET A 1 98 ? 9.016 1.618 -5.837 1.00 78.75 98 MET A O 1
ATOM 785 N N . THR A 1 99 ? 8.096 -0.260 -5.015 1.00 82.56 99 THR A N 1
ATOM 786 C CA . THR A 1 99 ? 9.076 -1.167 -5.611 1.00 82.56 99 THR A CA 1
ATOM 787 C C . THR A 1 99 ? 8.429 -1.870 -6.790 1.00 82.56 99 THR A C 1
ATOM 789 O O . THR A 1 99 ? 7.475 -2.622 -6.623 1.00 82.56 99 THR A O 1
ATOM 792 N N . ILE A 1 100 ? 8.949 -1.616 -7.989 1.00 79.94 100 ILE A N 1
ATOM 793 C CA . ILE A 1 100 ? 8.528 -2.313 -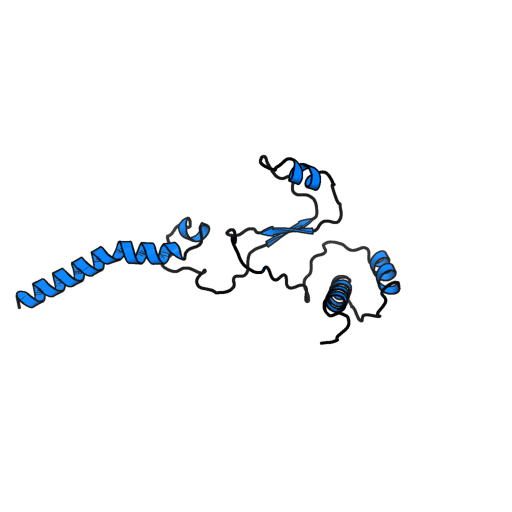9.203 1.00 79.94 100 ILE A CA 1
ATOM 794 C C . ILE A 1 100 ? 9.548 -3.425 -9.457 1.00 79.94 100 ILE A C 1
ATOM 796 O O . ILE A 1 100 ? 10.701 -3.114 -9.775 1.00 79.94 100 ILE A O 1
ATOM 800 N N . PRO A 1 101 ? 9.180 -4.708 -9.294 1.00 79.12 101 PRO A N 1
ATOM 801 C CA . PRO A 1 101 ? 10.067 -5.797 -9.658 1.00 79.12 101 PRO A CA 1
ATOM 802 C C . PRO A 1 101 ? 10.174 -5.846 -11.184 1.00 79.12 101 PRO A C 1
ATOM 804 O O . PRO A 1 101 ? 9.212 -6.163 -11.875 1.00 79.12 101 PRO A O 1
ATOM 807 N N . LEU A 1 102 ? 11.348 -5.501 -11.712 1.00 76.81 102 LEU A N 1
ATOM 808 C CA . LEU A 1 102 ? 11.636 -5.619 -13.146 1.00 76.81 102 LEU A CA 1
ATOM 809 C C . LEU A 1 102 ? 12.110 -7.027 -13.521 1.00 76.81 102 LEU A C 1
ATOM 811 O O . LEU A 1 102 ? 11.974 -7.434 -14.670 1.00 76.81 102 LEU A O 1
ATOM 815 N N . LYS A 1 103 ? 12.628 -7.779 -12.542 1.00 82.00 103 LYS A N 1
ATOM 816 C CA . LYS A 1 103 ? 13.237 -9.086 -12.767 1.00 82.00 103 LYS A CA 1
ATOM 817 C C . LYS A 1 103 ? 12.230 -10.123 -13.241 1.00 82.00 103 LYS A C 1
ATOM 819 O O . LYS A 1 103 ? 11.317 -10.475 -12.494 1.00 82.00 103 LYS A O 1
ATOM 824 N N . GLY A 1 104 ? 12.414 -10.616 -14.466 1.00 81.00 104 GLY A N 1
ATOM 825 C CA . GLY A 1 104 ? 11.525 -11.605 -15.086 1.00 81.00 104 GLY A CA 1
ATOM 826 C C . GLY A 1 104 ? 10.100 -11.100 -15.358 1.00 81.00 104 GLY A C 1
ATOM 827 O O . GLY A 1 104 ? 9.195 -11.907 -15.583 1.00 81.00 104 GLY A O 1
ATOM 828 N N . ALA A 1 105 ? 9.876 -9.784 -15.322 1.00 78.94 105 ALA A N 1
ATOM 829 C CA . ALA A 1 105 ? 8.574 -9.194 -15.597 1.00 78.94 105 ALA A CA 1
ATOM 830 C C . ALA A 1 105 ? 8.327 -9.091 -17.110 1.00 78.94 105 ALA A C 1
ATOM 832 O O . ALA A 1 105 ? 9.179 -8.621 -17.859 1.00 78.94 105 ALA A O 1
ATOM 833 N N . LYS A 1 106 ? 7.124 -9.472 -17.558 1.00 79.06 106 LYS A N 1
ATOM 834 C CA . LYS A 1 106 ? 6.665 -9.231 -18.933 1.00 79.06 106 LYS A CA 1
ATOM 835 C C . LYS A 1 106 ? 5.845 -7.950 -18.977 1.00 79.06 106 LYS A C 1
ATOM 837 O O . LYS A 1 106 ? 4.734 -7.913 -18.452 1.00 79.06 106 LYS A O 1
ATOM 842 N N . TYR A 1 107 ? 6.396 -6.910 -19.589 1.00 76.19 107 TYR A N 1
ATOM 843 C CA . TYR A 1 107 ? 5.761 -5.590 -19.686 1.00 76.19 107 TYR A CA 1
ATOM 844 C C . TYR A 1 107 ? 5.530 -5.126 -21.128 1.00 76.19 107 TYR A C 1
ATOM 846 O O . TYR A 1 107 ? 4.970 -4.051 -21.337 1.00 76.19 107 TYR A O 1
ATOM 854 N N . THR A 1 108 ? 5.912 -5.929 -22.122 1.00 75.12 108 THR A N 1
ATOM 855 C CA . THR A 1 108 ? 5.656 -5.637 -23.533 1.00 75.12 108 THR A CA 1
ATOM 856 C C . THR A 1 108 ? 4.541 -6.536 -24.071 1.00 75.12 108 THR A C 1
ATOM 858 O O . THR A 1 108 ? 4.381 -7.684 -23.656 1.00 75.12 108 THR A O 1
ATOM 861 N N . THR A 1 109 ? 3.712 -5.993 -24.967 1.00 72.94 109 THR A N 1
ATOM 862 C CA . THR A 1 109 ? 2.692 -6.774 -25.702 1.00 72.94 109 THR A CA 1
ATOM 863 C C . THR A 1 109 ? 3.168 -7.120 -27.117 1.00 72.94 109 THR A C 1
ATOM 865 O O . THR A 1 109 ? 2.753 -8.126 -27.681 1.00 72.94 109 THR A O 1
ATOM 868 N N . GLY A 1 110 ? 4.074 -6.312 -27.672 1.00 79.06 110 GLY A N 1
ATOM 869 C CA . GLY A 1 110 ? 4.751 -6.543 -28.942 1.00 79.06 110 GLY A CA 1
ATOM 870 C C . GLY A 1 110 ? 6.060 -5.758 -28.976 1.00 79.06 110 GLY A C 1
ATOM 871 O O . GLY A 1 110 ? 6.136 -4.667 -28.409 1.00 79.06 110 GLY A O 1
ATOM 872 N N . VAL A 1 111 ? 7.089 -6.336 -29.596 1.00 82.56 111 VAL A N 1
ATOM 873 C CA . VAL A 1 111 ? 8.434 -5.752 -29.679 1.00 82.56 111 VAL A CA 1
ATOM 874 C C . VAL A 1 111 ? 8.995 -5.970 -31.073 1.00 82.56 111 VAL A C 1
ATOM 876 O O . VAL A 1 111 ? 8.960 -7.083 -31.596 1.00 82.56 111 VAL A O 1
ATOM 879 N N . ASP A 1 112 ? 9.558 -4.909 -31.642 1.00 87.19 112 ASP A N 1
ATOM 880 C CA . ASP A 1 112 ? 10.395 -5.001 -32.831 1.00 87.19 112 ASP A CA 1
ATOM 881 C C . ASP A 1 112 ? 11.777 -5.551 -32.443 1.00 87.19 112 ASP A C 1
ATOM 883 O O . ASP A 1 112 ? 12.621 -4.866 -31.855 1.00 87.19 112 ASP A O 1
ATOM 887 N N . VAL A 1 113 ? 11.989 -6.830 -32.746 1.00 86.31 113 VAL A N 1
ATOM 888 C CA . VAL A 1 113 ? 13.209 -7.561 -32.387 1.00 86.31 113 VAL A CA 1
ATOM 889 C C . VAL A 1 113 ? 14.427 -7.040 -33.152 1.00 86.31 113 VAL A C 1
ATOM 891 O O . VAL A 1 113 ? 15.542 -7.088 -32.628 1.00 86.31 113 VAL A O 1
ATOM 894 N N . GLU A 1 114 ? 14.249 -6.535 -34.372 1.00 88.31 114 GLU A N 1
ATOM 895 C CA . GLU A 1 114 ? 15.353 -6.012 -35.183 1.00 88.31 114 GLU A CA 1
ATOM 896 C C . GLU A 1 114 ? 15.887 -4.725 -34.568 1.00 88.31 114 GLU A C 1
ATOM 898 O O . GLU A 1 114 ? 17.096 -4.580 -34.354 1.00 88.31 114 GLU A O 1
ATOM 903 N N . ARG A 1 115 ? 14.972 -3.842 -34.165 1.00 86.88 115 ARG A N 1
ATOM 904 C CA . ARG A 1 115 ? 15.327 -2.600 -33.484 1.00 86.88 115 ARG A CA 1
ATOM 905 C C . ARG A 1 115 ? 16.033 -2.850 -32.154 1.00 86.88 115 ARG A C 1
ATOM 907 O O . ARG A 1 115 ? 17.005 -2.165 -31.840 1.00 86.88 115 ARG A O 1
ATOM 914 N N . VAL A 1 116 ? 15.588 -3.839 -31.378 1.00 88.06 116 VAL A N 1
ATOM 915 C CA . VAL A 1 116 ? 16.246 -4.206 -30.111 1.00 88.06 116 VAL A CA 1
ATOM 916 C C . VAL A 1 116 ? 17.655 -4.743 -30.349 1.00 88.06 116 VAL A C 1
ATOM 918 O O . VAL A 1 116 ? 18.574 -4.363 -29.625 1.00 88.06 116 VAL A O 1
ATOM 921 N N . LYS A 1 117 ? 17.864 -5.562 -31.386 1.00 88.44 117 LYS A N 1
ATOM 922 C CA . LYS A 1 117 ? 19.210 -6.031 -31.747 1.00 88.44 117 LYS A CA 1
ATOM 923 C C . LYS A 1 117 ? 20.129 -4.866 -32.110 1.00 88.44 117 LYS A C 1
ATOM 925 O O . LYS A 1 117 ? 21.252 -4.815 -31.613 1.00 88.44 117 LYS A O 1
ATOM 930 N N . GLU A 1 118 ? 19.647 -3.902 -32.892 1.00 89.94 118 GLU A N 1
ATOM 931 C CA . GLU A 1 118 ? 20.408 -2.690 -33.225 1.00 89.94 118 GLU A CA 1
ATOM 932 C C . GLU A 1 118 ? 20.745 -1.841 -31.986 1.00 89.94 118 GLU A C 1
ATOM 934 O O . GLU A 1 118 ? 21.817 -1.245 -31.904 1.00 89.94 118 GLU A O 1
ATOM 939 N N . LEU A 1 119 ? 19.846 -1.772 -31.004 1.00 86.75 119 LEU A N 1
ATOM 940 C CA . LEU A 1 119 ? 20.117 -1.080 -29.742 1.00 86.75 119 LEU A CA 1
ATOM 941 C C . LEU A 1 119 ? 21.138 -1.839 -28.890 1.00 86.75 119 LEU A C 1
ATOM 943 O O . LEU A 1 119 ? 22.027 -1.218 -28.310 1.00 86.75 119 LEU A O 1
ATOM 947 N N . SER A 1 120 ? 21.050 -3.170 -28.853 1.00 85.94 120 SER A N 1
ATOM 948 C CA . SER A 1 120 ? 21.986 -4.009 -28.104 1.00 85.94 120 SER A CA 1
ATOM 949 C C . SER A 1 120 ? 23.419 -3.908 -28.622 1.00 85.94 120 SER A C 1
ATOM 951 O O . SER A 1 120 ? 24.340 -3.871 -27.815 1.00 85.94 120 SER A O 1
ATOM 953 N N . SER A 1 121 ? 23.624 -3.761 -29.936 1.00 87.12 121 SER A N 1
ATOM 954 C CA . SER A 1 121 ? 24.969 -3.611 -30.512 1.00 87.12 121 SER A CA 1
ATOM 955 C C . SER A 1 121 ? 25.613 -2.258 -30.206 1.00 87.12 121 SER A C 1
ATOM 957 O O . SER A 1 121 ? 26.833 -2.130 -30.248 1.00 87.12 121 SER A O 1
ATOM 959 N N . LYS A 1 122 ? 24.803 -1.244 -29.885 1.00 87.44 122 LYS A N 1
ATOM 960 C CA . LYS A 1 122 ? 25.266 0.084 -29.454 1.00 87.44 122 LYS A CA 1
ATOM 961 C C . LYS A 1 122 ? 25.483 0.175 -27.943 1.00 87.44 122 LYS A C 1
ATOM 963 O O . LYS A 1 122 ? 25.942 1.211 -27.463 1.00 87.44 122 LYS A O 1
ATOM 968 N N . SER A 1 123 ? 25.126 -0.866 -27.189 1.00 82.19 123 SER A N 1
ATOM 969 C CA . SER A 1 123 ? 25.355 -0.916 -25.749 1.00 82.19 123 SER A CA 1
ATOM 970 C C . SER A 1 123 ? 26.861 -0.935 -25.452 1.00 82.19 123 SER A C 1
ATOM 972 O O . SER A 1 123 ? 27.600 -1.654 -26.120 1.00 82.19 123 SER A O 1
ATOM 974 N N . PRO A 1 124 ? 27.338 -0.203 -24.429 1.00 81.81 124 PRO A N 1
ATOM 975 C CA . PRO A 1 124 ? 28.743 -0.236 -24.016 1.00 81.81 124 PRO A CA 1
ATOM 976 C C . PRO A 1 124 ? 29.176 -1.589 -23.427 1.00 81.81 124 PRO A C 1
ATOM 978 O O . PRO A 1 124 ? 30.369 -1.819 -23.247 1.00 81.81 124 PRO A O 1
ATOM 981 N N . VAL A 1 125 ? 28.220 -2.462 -23.094 1.00 83.69 125 VAL A N 1
ATOM 982 C CA . VAL A 1 125 ? 28.446 -3.783 -22.496 1.00 83.69 125 VAL A CA 1
ATOM 983 C C . VAL A 1 125 ? 27.635 -4.834 -23.245 1.00 83.69 125 VAL A C 1
ATOM 985 O O . VAL A 1 125 ? 26.465 -4.605 -23.569 1.00 83.69 125 VA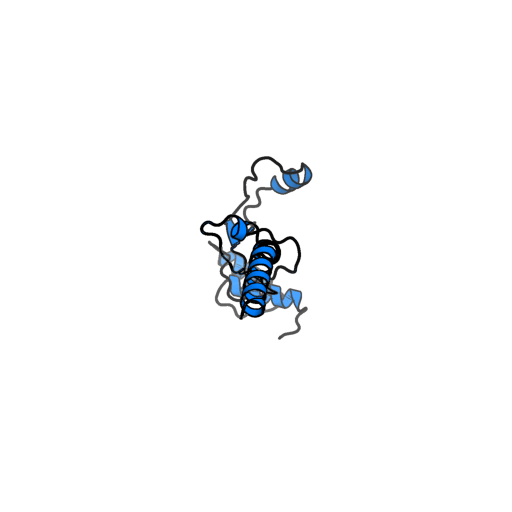L A O 1
ATOM 988 N N . GLU A 1 126 ? 28.257 -5.988 -23.491 1.00 84.50 126 GLU A N 1
ATOM 989 C CA . GLU A 1 126 ? 27.589 -7.166 -24.037 1.00 84.50 126 GLU A CA 1
ATOM 990 C C . GLU A 1 126 ? 26.826 -7.907 -22.936 1.00 84.50 126 GLU A C 1
ATOM 992 O O . GLU A 1 126 ? 27.386 -8.324 -21.922 1.00 84.50 126 GLU A O 1
ATOM 997 N N . PHE A 1 127 ? 25.527 -8.081 -23.156 1.00 84.88 127 PHE A N 1
ATOM 998 C CA . PHE A 1 127 ? 24.620 -8.764 -22.243 1.00 84.88 127 PHE A CA 1
ATOM 999 C C . PHE A 1 127 ? 24.208 -10.115 -22.832 1.00 84.88 127 PHE A C 1
ATOM 1001 O O . PHE A 1 127 ? 23.971 -10.223 -24.036 1.00 84.88 127 PHE A O 1
ATOM 1008 N N . SER A 1 128 ? 24.079 -11.143 -21.990 1.00 86.00 128 SER A N 1
ATOM 1009 C CA . SER A 1 128 ? 23.517 -12.438 -22.392 1.00 86.00 128 SER A CA 1
ATOM 1010 C C . SER A 1 128 ? 22.024 -12.446 -22.081 1.00 86.00 128 SER A C 1
ATOM 1012 O O . SER A 1 128 ? 21.622 -12.507 -20.916 1.00 86.00 128 SER A O 1
ATOM 1014 N N . TRP A 1 129 ? 21.202 -12.351 -23.125 1.00 87.69 129 TRP A N 1
ATOM 1015 C CA . TRP A 1 129 ? 19.749 -12.232 -23.026 1.00 87.69 129 TRP A CA 1
ATOM 1016 C C . TRP A 1 129 ? 19.051 -13.167 -24.017 1.00 87.69 129 TRP A C 1
ATOM 1018 O O . TRP A 1 129 ? 19.537 -13.408 -25.123 1.00 87.69 129 TRP A O 1
ATOM 1028 N N . LYS A 1 130 ? 17.900 -13.712 -23.614 1.00 86.94 130 LYS A N 1
ATOM 1029 C CA . LYS A 1 130 ? 17.038 -14.566 -24.450 1.00 86.94 130 LYS A CA 1
ATOM 1030 C C . LYS A 1 130 ? 15.786 -13.830 -24.907 1.00 86.94 130 LYS A C 1
ATOM 1032 O O . LYS A 1 130 ? 15.243 -14.143 -25.963 1.00 86.94 130 LYS A O 1
ATOM 1037 N N . THR A 1 131 ? 15.328 -12.868 -24.111 1.00 88.38 131 THR A N 1
ATOM 1038 C CA . THR A 1 131 ? 14.160 -12.031 -24.407 1.00 88.38 131 THR A CA 1
ATOM 1039 C C . THR A 1 131 ? 14.544 -10.549 -24.413 1.00 88.38 131 THR A C 1
ATOM 1041 O O . THR A 1 131 ? 15.476 -10.164 -23.702 1.00 88.38 131 THR A O 1
ATOM 1044 N N . PRO A 1 132 ? 13.858 -9.698 -25.199 1.00 88.00 132 PRO A N 1
ATOM 1045 C CA . PRO A 1 132 ? 14.075 -8.253 -25.151 1.00 88.00 132 PRO A CA 1
ATOM 1046 C C . PRO A 1 132 ? 13.949 -7.673 -23.737 1.00 88.00 132 PRO A C 1
ATOM 1048 O O . PRO A 1 132 ? 14.715 -6.792 -23.359 1.00 88.00 132 PRO A O 1
ATOM 1051 N N . GLU A 1 133 ? 13.022 -8.187 -22.930 1.00 88.12 133 GLU A N 1
ATOM 1052 C CA . GLU A 1 133 ? 12.811 -7.749 -21.552 1.00 88.12 133 GLU A CA 1
ATOM 1053 C C . GLU A 1 133 ? 14.025 -8.017 -20.663 1.00 88.12 133 GLU A C 1
ATOM 1055 O O . GLU A 1 133 ? 14.402 -7.141 -19.886 1.00 88.12 133 GLU A O 1
ATOM 1060 N N . GLU A 1 134 ? 14.660 -9.185 -20.806 1.00 88.75 134 GLU A N 1
ATOM 1061 C CA . GLU A 1 134 ? 15.891 -9.530 -20.083 1.00 88.75 134 GLU A CA 1
ATOM 1062 C C . GLU A 1 134 ? 17.049 -8.597 -20.454 1.00 88.75 134 GLU A C 1
ATOM 1064 O O . GLU A 1 134 ? 17.822 -8.206 -19.580 1.00 88.75 134 GLU A O 1
ATOM 1069 N N . PHE A 1 135 ? 17.161 -8.205 -21.729 1.00 89.69 135 PHE A N 1
ATOM 1070 C CA . PHE A 1 135 ? 18.164 -7.227 -22.160 1.00 89.69 135 PHE A CA 1
ATOM 1071 C C . PHE A 1 135 ? 17.974 -5.888 -21.441 1.00 89.69 135 PHE A C 1
ATOM 1073 O O . PHE A 1 135 ? 18.910 -5.371 -20.831 1.00 89.69 135 PHE A O 1
ATOM 1080 N N . PHE A 1 136 ? 16.757 -5.336 -21.474 1.00 87.81 136 PHE A N 1
ATOM 1081 C CA . PHE A 1 136 ? 16.460 -4.057 -20.826 1.00 87.81 136 PHE A CA 1
ATOM 1082 C C . PHE A 1 136 ? 16.566 -4.136 -19.300 1.00 87.81 136 PHE A C 1
ATOM 1084 O O . PHE A 1 136 ? 17.004 -3.171 -18.673 1.00 87.81 136 PHE A O 1
ATOM 1091 N N . GLU A 1 137 ? 16.218 -5.276 -18.700 1.00 87.25 137 GLU A N 1
ATOM 1092 C CA . GLU A 1 137 ? 16.425 -5.539 -17.276 1.00 87.25 137 GLU A CA 1
ATOM 1093 C C . GLU A 1 137 ? 17.912 -5.433 -16.914 1.00 87.25 137 GLU A C 1
ATOM 1095 O O . GLU A 1 137 ? 18.282 -4.634 -16.050 1.00 87.25 137 GLU A O 1
ATOM 1100 N N . GLN A 1 138 ? 18.768 -6.205 -17.588 1.00 87.19 138 GLN A N 1
ATOM 1101 C CA . GLN A 1 138 ? 20.206 -6.225 -17.315 1.00 87.19 138 GLN A CA 1
ATOM 1102 C C . GLN A 1 138 ? 20.847 -4.862 -17.578 1.00 87.19 138 GLN A C 1
ATOM 1104 O O . GLN A 1 138 ? 21.612 -4.373 -16.745 1.00 87.19 138 GLN A O 1
ATOM 1109 N N . PHE A 1 139 ? 20.480 -4.215 -18.686 1.00 88.25 139 PHE A N 1
ATOM 1110 C CA . PHE A 1 139 ? 20.948 -2.876 -19.025 1.00 88.25 139 PHE A CA 1
ATOM 1111 C C . PHE A 1 139 ? 20.586 -1.852 -17.939 1.00 88.25 139 PHE A C 1
ATOM 1113 O O . PHE A 1 139 ? 21.440 -1.087 -17.488 1.00 88.25 139 PHE A O 1
ATOM 1120 N N . PHE A 1 140 ? 19.332 -1.847 -17.477 1.00 85.69 140 PHE A N 1
ATOM 1121 C CA . PHE A 1 140 ? 18.873 -0.915 -16.447 1.00 85.69 140 PHE A CA 1
ATOM 1122 C C . PHE A 1 140 ? 19.553 -1.163 -15.097 1.00 85.69 140 PHE A C 1
ATOM 1124 O O . PHE A 1 140 ? 19.957 -0.215 -14.418 1.00 85.69 140 PHE A O 1
ATOM 1131 N N . ILE A 1 141 ? 19.703 -2.432 -14.712 1.00 83.94 141 ILE A N 1
ATOM 1132 C CA . ILE A 1 141 ? 20.417 -2.827 -13.495 1.00 83.94 141 ILE A CA 1
ATOM 1133 C C . ILE A 1 141 ? 21.868 -2.347 -13.556 1.00 83.94 141 ILE A C 1
ATOM 1135 O O . ILE A 1 141 ? 22.315 -1.702 -12.610 1.00 83.94 141 ILE A O 1
ATOM 1139 N N . TYR A 1 142 ? 22.564 -2.597 -14.667 1.00 85.38 142 TYR A N 1
ATOM 1140 C CA . TYR A 1 142 ? 23.944 -2.161 -14.883 1.00 85.38 142 TYR A CA 1
ATOM 1141 C C . TYR A 1 142 ? 24.085 -0.638 -14.782 1.00 85.38 142 TYR A C 1
ATOM 1143 O O . TYR A 1 142 ? 24.959 -0.134 -14.073 1.00 85.38 142 TYR A O 1
ATOM 1151 N N . TYR A 1 143 ? 23.191 0.104 -15.442 1.00 85.31 143 TYR A N 1
ATOM 1152 C CA . TYR A 1 143 ? 23.176 1.565 -15.390 1.00 85.31 143 TYR A CA 1
ATOM 1153 C C . TYR A 1 143 ? 22.982 2.083 -13.958 1.00 85.31 143 TYR A C 1
ATOM 1155 O O . TYR A 1 143 ? 23.672 3.007 -13.530 1.00 85.31 143 TYR A O 1
ATOM 1163 N N . LYS A 1 144 ? 22.077 1.467 -13.188 1.00 83.44 144 LYS A N 1
ATOM 1164 C CA . LYS A 1 144 ? 21.805 1.864 -11.801 1.00 83.44 144 LYS A CA 1
ATOM 1165 C C . LYS A 1 144 ? 22.928 1.474 -10.835 1.00 83.44 144 LYS A C 1
ATOM 1167 O O . LYS A 1 144 ? 23.180 2.221 -9.892 1.00 83.44 144 LYS A O 1
ATOM 1172 N N . SER A 1 145 ? 23.571 0.322 -11.030 1.00 82.12 145 SER A N 1
ATOM 1173 C CA . SER A 1 145 ? 24.664 -0.150 -10.167 1.00 82.12 145 SER A CA 1
ATOM 1174 C C . SER A 1 145 ? 26.028 0.443 -10.527 1.00 82.12 145 SER A C 1
ATOM 1176 O O . SER A 1 145 ? 27.002 0.198 -9.819 1.00 82.12 145 SER A O 1
ATOM 1178 N N . GLY A 1 146 ? 26.119 1.216 -11.616 1.00 77.81 146 GLY A N 1
ATOM 1179 C CA . GLY A 1 146 ? 27.380 1.791 -12.086 1.00 77.81 146 GLY A CA 1
ATOM 1180 C C . GLY A 1 146 ? 28.389 0.731 -12.535 1.00 77.81 146 GLY A C 1
ATOM 1181 O O . GLY A 1 146 ? 29.592 0.952 -12.432 1.00 77.81 146 GLY A O 1
ATOM 1182 N N . GLY A 1 147 ? 27.912 -0.436 -12.978 1.00 66.19 147 GLY A N 1
ATOM 1183 C CA . GLY A 1 147 ? 28.762 -1.546 -13.409 1.00 66.19 147 GLY A CA 1
ATOM 1184 C C . GLY A 1 147 ? 29.447 -2.333 -12.292 1.00 66.19 147 GLY A C 1
ATOM 1185 O O . GLY A 1 147 ? 30.304 -3.167 -12.579 1.00 66.19 147 GLY A O 1
ATOM 1186 N N . GLN A 1 148 ? 29.061 -2.135 -11.026 1.00 60.22 148 GLN A N 1
ATOM 1187 C CA . GLN A 1 148 ? 29.360 -3.128 -9.997 1.00 60.22 148 GLN A CA 1
ATOM 1188 C C . GLN A 1 148 ? 28.409 -4.315 -10.173 1.00 60.22 148 GLN A C 1
ATOM 1190 O O . GLN A 1 148 ? 27.200 -4.210 -9.947 1.00 60.22 148 GLN A O 1
ATOM 1195 N N . ASN A 1 149 ? 28.971 -5.422 -10.658 1.00 50.38 149 ASN A N 1
ATOM 1196 C CA . ASN A 1 149 ? 28.300 -6.712 -10.758 1.00 50.38 149 ASN A CA 1
ATOM 1197 C C . ASN A 1 149 ? 27.895 -7.176 -9.348 1.00 50.38 149 ASN A C 1
ATOM 1199 O O . ASN A 1 149 ? 28.721 -7.134 -8.434 1.00 50.38 149 ASN A O 1
ATOM 1203 N N . TRP A 1 150 ? 26.641 -7.595 -9.182 1.00 47.72 150 TRP A N 1
ATOM 1204 C CA . TRP A 1 150 ? 26.195 -8.395 -8.038 1.00 47.72 150 TRP A CA 1
ATOM 1205 C C . TRP A 1 150 ? 26.334 -9.881 -8.360 1.00 47.72 150 TRP A C 1
ATOM 1207 O O . TRP A 1 150 ? 26.168 -10.242 -9.548 1.00 47.72 150 TRP A O 1
#

Sequence (150 aa):
MKKLVVYILLIFGAVVMLGPFIWMLLTSFKAPSEVQQWPPSFYTKNFAFSRDVKVILKPGVQRVAKGVSLREAYALKTAEENLLTITVNDDPFHRGTMTIPLKGAKYTTGVDVERVKELSSKSPVEFSWKTPEEFFEQFFIYYKSGGQNW

pLDDT: mean 79.25, std 12.72, range [47.53, 97.44]

Foldseek 3Di:
DVVVVVVVVVVVVVVVVCVVVLQVVQVVQAFPVQCVDPPRDPHHPRPDPDDDFDKDKDQWQDPDPPDDDPVVVVVRPPGDNPDTDIDGPGGDDPDDDDDDPLPPDDRDPDDDPVVLVVVQVVDPDHDDDDDSSNVVVVSVVCVVVVNPDD

Secondary structure (DSSP, 8-state):
-HHHHHHHHHHHHHHHHHHHHHHHHHHHTS-HHHHH-SSPPSS-STTSSS----EEEEES-----S---HHHHHHTTS--TT-EEEEE-SSPP-SS------TT----S---HHHHHHHHHTSSS----SSHHHHHHHHHHHHHHTT---

InterPro domains:
  IPR035906 MetI-like superfamily [G3DSA:1.10.3720.10] (1-69)
  IPR035906 MetI-like superfamily [SSF161098] (3-49)

Radius of gyration: 26.41 Å; chains: 1; bounding box: 55×38×81 Å

Organism: Thermotoga maritima (strain ATCC 43589 / DSM 3109 / JCM 10099 / NBRC 100826 / MSB8) (NCBI:txid243274)